Protein AF-A0AAW0IA84-F1 (afdb_monomer_lite)

pLDDT: mean 80.23, std 19.86, range [32.16, 98.56]

Radius of gyration: 18.15 Å; chains: 1; bounding box: 36×43×43 Å

Structure (mmCIF, N/CA/C/O backbone):
data_AF-A0AAW0IA84-F1
#
_entry.id   AF-A0AAW0IA84-F1
#
loop_
_atom_site.group_PDB
_atom_site.id
_atom_site.type_symbol
_atom_site.label_atom_id
_atom_site.label_alt_id
_atom_site.label_comp_id
_atom_site.label_asym_id
_atom_site.label_entity_id
_atom_site.label_seq_id
_atom_site.pdbx_PDB_ins_code
_atom_site.Cartn_x
_atom_site.Cartn_y
_atom_site.Cartn_z
_atom_site.occupancy
_atom_site.B_iso_or_equiv
_atom_site.auth_seq_id
_atom_site.auth_comp_id
_atom_site.auth_asym_id
_atom_site.auth_atom_id
_atom_site.pdbx_PDB_model_num
ATOM 1 N N . MET A 1 1 ? -2.142 -0.321 -15.452 1.00 34.41 1 MET A N 1
ATOM 2 C CA . MET A 1 1 ? -2.817 -1.628 -15.614 1.00 34.41 1 MET A CA 1
ATOM 3 C C . MET A 1 1 ? -3.604 -1.884 -14.339 1.00 34.41 1 MET A C 1
ATOM 5 O O . MET A 1 1 ? -2.992 -1.777 -13.281 1.00 34.41 1 MET A O 1
ATOM 9 N N . PRO A 1 2 ? -4.928 -2.098 -14.375 1.00 32.16 2 PRO A N 1
ATOM 10 C CA . PRO A 1 2 ? -5.684 -2.335 -13.153 1.00 32.16 2 PRO A CA 1
ATOM 11 C C . PRO A 1 2 ? -5.424 -3.768 -12.671 1.00 32.16 2 PRO A C 1
ATOM 13 O O . PRO A 1 2 ? -5.726 -4.732 -13.366 1.00 32.16 2 PRO A O 1
ATOM 16 N N . HIS A 1 3 ? -4.843 -3.911 -11.481 1.00 41.25 3 HIS A N 1
ATOM 17 C CA . HIS A 1 3 ? -4.827 -5.185 -10.769 1.00 41.25 3 HIS A CA 1
ATOM 18 C C . HIS A 1 3 ? -6.196 -5.357 -10.106 1.00 41.25 3 HIS A C 1
ATOM 20 O O . HIS A 1 3 ? -6.551 -4.576 -9.223 1.00 41.25 3 HIS A O 1
ATOM 26 N N . GLN A 1 4 ? -6.984 -6.347 -10.531 1.00 43.25 4 GLN A N 1
ATOM 27 C CA . GLN A 1 4 ? -8.182 -6.723 -9.785 1.00 43.25 4 GLN A CA 1
ATOM 28 C C . GLN A 1 4 ? -7.789 -7.637 -8.627 1.00 43.25 4 GLN A C 1
ATOM 30 O O . GLN A 1 4 ? -7.235 -8.713 -8.835 1.00 43.25 4 GLN A O 1
ATOM 35 N N . ILE A 1 5 ? -8.092 -7.192 -7.408 1.00 41.97 5 ILE A N 1
ATOM 36 C CA . ILE A 1 5 ? -8.111 -8.032 -6.214 1.00 41.97 5 ILE A CA 1
ATOM 37 C C . ILE A 1 5 ? -9.434 -8.794 -6.247 1.00 41.97 5 ILE A C 1
ATOM 39 O O . ILE A 1 5 ? -10.496 -8.205 -6.045 1.00 41.97 5 ILE A O 1
ATOM 43 N N . VAL A 1 6 ? -9.382 -10.093 -6.531 1.00 38.50 6 VAL A N 1
ATOM 44 C CA . VAL A 1 6 ? -10.562 -10.959 -6.433 1.00 38.50 6 VAL A CA 1
ATOM 45 C C . VAL A 1 6 ? -10.685 -11.429 -4.983 1.00 38.50 6 VAL A C 1
ATOM 47 O O . VAL A 1 6 ? -9.786 -12.090 -4.462 1.00 38.50 6 VAL A O 1
ATOM 50 N N . HIS A 1 7 ? -11.786 -11.069 -4.321 1.00 36.00 7 HIS A N 1
ATOM 51 C CA . HIS A 1 7 ? -12.191 -11.667 -3.049 1.00 36.00 7 HIS A CA 1
ATOM 52 C C . HIS A 1 7 ? -12.884 -12.999 -3.355 1.00 36.00 7 HIS A C 1
ATOM 54 O O . HIS A 1 7 ? -13.985 -12.995 -3.899 1.00 36.00 7 HIS A O 1
ATOM 60 N N . SER A 1 8 ? -12.254 -14.132 -3.040 1.00 38.88 8 SER A N 1
ATOM 61 C CA . SER A 1 8 ? -12.893 -15.448 -3.155 1.00 38.88 8 SER A CA 1
ATOM 62 C C . SER A 1 8 ? -13.120 -16.053 -1.772 1.00 38.88 8 SER A C 1
ATOM 64 O O . SER A 1 8 ? -12.164 -16.452 -1.103 1.00 38.88 8 SER A O 1
ATOM 66 N N . GLU A 1 9 ? -14.384 -16.152 -1.359 1.00 34.66 9 GLU A N 1
ATOM 67 C CA . GLU A 1 9 ? -14.795 -17.113 -0.338 1.00 34.66 9 GLU A CA 1
ATOM 68 C C . GLU A 1 9 ? -14.811 -18.515 -0.969 1.00 34.66 9 GLU A C 1
ATOM 70 O O . GLU A 1 9 ? -15.503 -18.767 -1.947 1.00 34.66 9 GLU A O 1
ATOM 75 N N . LEU A 1 10 ? -13.983 -19.399 -0.411 1.00 41.88 10 LEU A N 1
ATOM 76 C CA . LEU A 1 10 ? -14.050 -20.862 -0.454 1.00 41.88 10 LEU A CA 1
ATOM 77 C C . LEU A 1 10 ? -14.550 -21.535 -1.759 1.00 41.88 10 LEU A C 1
ATOM 79 O 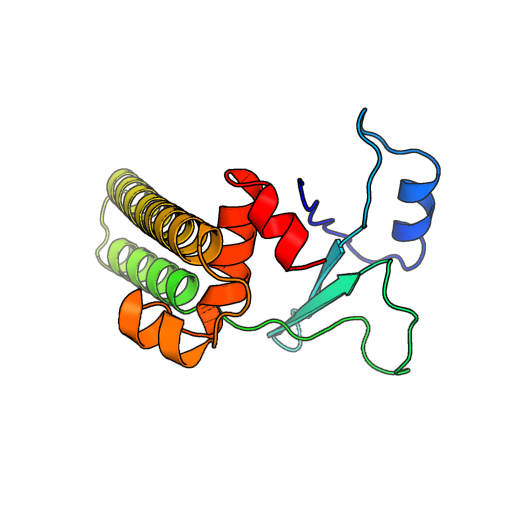O . LEU A 1 10 ? -15.692 -21.973 -1.858 1.00 41.88 10 LEU A O 1
ATOM 83 N N . GLY A 1 11 ? -13.641 -21.779 -2.708 1.00 33.72 11 GLY A N 1
ATOM 84 C CA . GLY A 1 11 ? -13.904 -22.707 -3.813 1.00 33.72 11 GLY A CA 1
ATOM 85 C C . GLY A 1 11 ? -12.765 -22.773 -4.823 1.00 33.72 11 GLY A C 1
ATOM 86 O O . GLY A 1 11 ? -12.567 -21.852 -5.605 1.00 33.72 11 GLY A O 1
ATOM 87 N N . ASN A 1 12 ? -12.026 -23.885 -4.847 1.00 40.31 12 ASN A N 1
ATOM 88 C CA . ASN A 1 12 ? -10.862 -24.144 -5.716 1.00 40.31 12 ASN A CA 1
ATOM 89 C C . ASN A 1 12 ? -11.184 -24.172 -7.239 1.00 40.31 12 ASN A C 1
ATOM 91 O O . ASN A 1 12 ? -10.365 -24.619 -8.038 1.00 40.31 12 ASN A O 1
ATO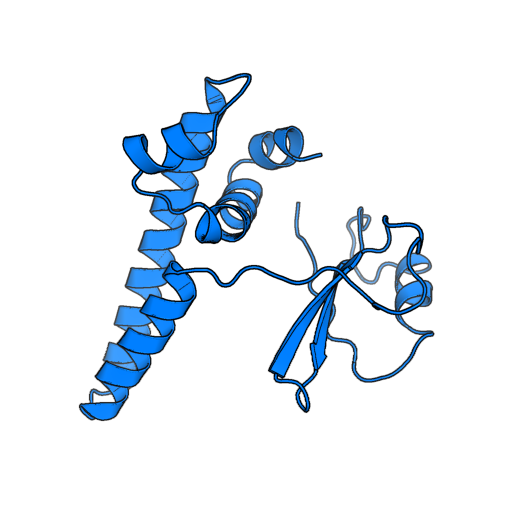M 95 N N . THR A 1 13 ? -12.384 -23.750 -7.651 1.00 37.75 13 THR A N 1
ATOM 96 C CA . THR A 1 13 ? -12.923 -23.866 -9.015 1.00 37.75 13 THR A CA 1
ATOM 97 C C . THR A 1 13 ? -13.257 -22.532 -9.683 1.00 37.75 13 THR A C 1
ATOM 99 O O . THR A 1 13 ? -13.320 -22.486 -10.911 1.00 37.75 13 THR A O 1
ATOM 102 N N . ASP A 1 14 ? -13.405 -21.436 -8.935 1.00 47.19 14 ASP A N 1
ATOM 103 C CA . ASP A 1 14 ? -13.976 -20.199 -9.496 1.00 47.19 14 ASP A CA 1
ATOM 104 C C . ASP A 1 14 ? -12.940 -19.321 -10.207 1.00 47.19 14 ASP A C 1
ATOM 106 O O . ASP A 1 14 ? -13.256 -18.619 -11.170 1.00 47.19 14 ASP A O 1
ATOM 110 N N . SER A 1 15 ? -11.665 -19.420 -9.819 1.00 48.16 15 SER A N 1
ATOM 111 C CA . SER A 1 15 ? -10.596 -18.628 -10.438 1.00 48.16 15 SER A CA 1
ATOM 112 C C . SER A 1 15 ? -10.324 -19.021 -11.893 1.00 48.16 15 SER A C 1
ATOM 114 O O . SER A 1 15 ? -9.890 -18.177 -12.667 1.00 48.16 15 SER A O 1
ATOM 116 N N . LEU A 1 16 ? -10.590 -20.273 -12.291 1.00 47.06 16 LEU A N 1
ATOM 117 C CA . LEU A 1 16 ? -10.386 -20.749 -13.669 1.00 47.06 16 LEU A CA 1
ATOM 118 C C . LEU A 1 16 ? -11.506 -20.307 -14.622 1.00 47.06 16 LEU A C 1
ATOM 120 O O . LEU A 1 16 ? -11.251 -20.096 -15.808 1.00 47.06 16 LEU A O 1
ATOM 124 N N . HIS A 1 17 ? -12.735 -20.147 -14.124 1.00 45.41 17 HIS A N 1
ATOM 125 C CA . HIS A 1 17 ? -13.896 -19.840 -14.962 1.00 45.41 17 HIS A CA 1
ATOM 126 C C . HIS A 1 17 ? -13.925 -18.366 -15.409 1.00 45.41 17 HIS A C 1
ATOM 128 O O . HIS A 1 17 ? -14.362 -18.065 -16.521 1.00 45.41 17 HIS A O 1
ATOM 134 N N . LEU A 1 18 ? -13.373 -17.452 -14.598 1.00 48.53 18 LEU A N 1
ATOM 135 C CA . LEU A 1 18 ? -13.285 -16.017 -14.912 1.00 48.53 18 LEU A CA 1
ATOM 136 C C . LEU A 1 18 ? -12.352 -15.710 -16.103 1.00 48.53 18 LEU A C 1
ATOM 138 O O . LEU A 1 18 ? -12.524 -14.701 -16.779 1.00 48.53 18 LEU A O 1
ATOM 142 N N . PHE A 1 19 ? -11.397 -16.600 -16.404 1.00 49.12 19 PHE A N 1
ATOM 143 C CA . PHE A 1 19 ? -10.530 -16.480 -17.585 1.00 49.12 19 PHE A CA 1
ATOM 144 C C . PHE A 1 19 ? -11.243 -16.803 -18.897 1.00 49.12 19 PHE A C 1
ATOM 146 O O . PHE A 1 19 ? -10.832 -16.320 -19.949 1.00 49.12 19 PHE A O 1
ATOM 153 N N . GLN A 1 20 ? -12.282 -17.642 -18.859 1.00 46.94 20 GLN A N 1
ATOM 154 C CA . GLN A 1 20 ? -12.973 -18.086 -20.072 1.00 46.94 20 GLN A CA 1
ATOM 155 C C . GLN A 1 20 ? -14.070 -17.114 -20.515 1.00 46.94 20 GLN A C 1
ATOM 157 O O . GLN A 1 20 ? -14.445 -17.130 -21.683 1.00 46.94 20 GLN A O 1
ATOM 162 N N . HIS A 1 21 ? -14.562 -16.266 -19.609 1.00 47.25 21 HIS A N 1
ATOM 163 C CA . HIS A 1 21 ? -15.489 -15.173 -19.898 1.00 47.25 21 HIS A CA 1
ATOM 164 C C . HIS A 1 21 ? -15.095 -13.950 -19.058 1.00 47.25 21 HIS A C 1
ATOM 166 O O . HIS A 1 21 ? -15.581 -13.812 -17.931 1.00 47.25 21 HIS A O 1
ATOM 172 N N . PRO A 1 22 ? -14.212 -13.068 -19.562 1.00 51.97 22 PRO A N 1
ATOM 173 C CA . PRO A 1 22 ? -13.959 -11.806 -18.889 1.00 51.97 22 PRO A CA 1
ATOM 174 C C . PRO A 1 22 ? -15.275 -11.023 -18.829 1.00 51.97 22 PRO A C 1
ATOM 176 O O . PRO A 1 22 ? -15.886 -10.722 -19.848 1.00 51.97 22 PRO A O 1
ATOM 179 N N . VAL A 1 23 ? -15.730 -10.722 -17.613 1.00 56.47 23 VAL A N 1
ATOM 180 C CA . VAL A 1 23 ? -16.935 -9.910 -17.349 1.00 56.47 23 VAL A CA 1
ATOM 181 C C . VAL A 1 23 ? -16.705 -8.431 -17.732 1.00 56.47 23 VAL A C 1
ATOM 183 O O . VAL A 1 23 ? -17.632 -7.628 -17.702 1.00 56.47 23 VAL A O 1
ATOM 186 N N . LEU A 1 24 ? -15.472 -8.067 -18.103 1.00 55.94 24 LEU A N 1
ATOM 187 C CA . LEU A 1 24 ? -15.016 -6.713 -18.414 1.00 55.94 24 LEU A CA 1
ATOM 188 C C . LEU A 1 24 ? -14.545 -6.599 -19.870 1.00 55.94 24 LEU A C 1
ATOM 190 O O . LEU A 1 24 ? -14.016 -7.557 -20.430 1.00 55.94 24 LEU A O 1
ATOM 194 N N . ASP A 1 25 ? -14.681 -5.398 -20.438 1.00 57.91 25 ASP A N 1
ATOM 195 C CA . ASP A 1 25 ? -14.343 -5.083 -21.837 1.00 57.91 25 ASP A CA 1
ATOM 196 C C . ASP A 1 25 ? -12.830 -5.135 -22.150 1.00 57.91 25 ASP A C 1
ATOM 198 O O . ASP A 1 25 ? -12.436 -5.183 -23.316 1.00 57.91 25 ASP A O 1
ATOM 202 N N . GLU A 1 26 ? -11.964 -5.145 -21.130 1.00 58.09 26 GLU A N 1
ATOM 203 C CA . GLU A 1 26 ? -10.504 -5.204 -21.276 1.00 58.09 26 GLU A CA 1
ATOM 204 C C . GLU A 1 26 ? -9.954 -6.604 -20.940 1.00 58.09 26 GLU A C 1
ATOM 206 O O . GLU A 1 26 ? -10.369 -7.217 -19.951 1.00 58.09 26 GLU A O 1
ATOM 211 N N . PRO A 1 27 ? -8.985 -7.126 -21.719 1.00 65.31 27 PRO A N 1
ATOM 212 C CA . PRO A 1 27 ? -8.394 -8.432 -21.453 1.00 65.31 27 PRO A CA 1
ATOM 213 C C . PRO A 1 27 ? -7.613 -8.427 -20.131 1.00 65.31 27 PRO A C 1
ATOM 215 O O . PRO A 1 27 ? -6.714 -7.612 -19.916 1.00 65.31 27 PRO A O 1
ATOM 218 N N . ILE A 1 28 ? -7.924 -9.385 -19.256 1.00 69.62 28 ILE A N 1
ATOM 219 C CA . ILE A 1 28 ? -7.239 -9.573 -17.973 1.00 69.62 28 ILE A CA 1
ATOM 220 C C . ILE A 1 28 ? -5.852 -10.175 -18.234 1.00 69.62 28 ILE A C 1
ATOM 222 O O . ILE A 1 28 ? -5.737 -11.329 -18.644 1.00 69.62 28 ILE A O 1
ATOM 226 N N . ALA A 1 29 ? -4.792 -9.402 -17.977 1.00 76.81 29 ALA A N 1
ATOM 227 C CA . ALA A 1 29 ? -3.409 -9.872 -18.120 1.00 76.81 29 ALA A CA 1
ATOM 228 C C . ALA A 1 29 ? -3.011 -10.888 -17.029 1.00 76.81 29 ALA A C 1
ATOM 230 O O . ALA A 1 29 ? -2.211 -11.793 -17.268 1.00 76.81 29 ALA A O 1
ATOM 231 N N . GLU A 1 30 ? -3.564 -10.740 -15.824 1.00 80.88 30 GLU A N 1
ATOM 232 C CA . GLU A 1 30 ? -3.274 -11.575 -14.659 1.00 80.88 30 GLU A CA 1
ATOM 233 C C . GLU A 1 30 ? -4.436 -11.519 -13.666 1.00 80.88 30 GLU A C 1
ATOM 235 O O . GLU A 1 30 ? -4.925 -10.431 -13.359 1.00 80.88 30 GLU A O 1
ATOM 240 N N . ALA A 1 31 ? -4.847 -12.671 -13.128 1.00 82.81 31 ALA A N 1
ATOM 241 C CA . ALA A 1 31 ? -5.731 -12.695 -11.966 1.00 82.81 31 ALA A CA 1
ATOM 242 C C . ALA A 1 31 ? -4.894 -12.807 -10.691 1.00 82.81 31 ALA A C 1
ATOM 244 O O . ALA A 1 31 ? -4.036 -13.689 -10.572 1.00 82.81 31 ALA A O 1
ATOM 245 N N . VAL A 1 32 ? -5.181 -11.926 -9.735 1.00 86.19 32 VAL A N 1
ATOM 246 C CA . VAL A 1 32 ? -4.523 -11.880 -8.430 1.00 86.19 32 VAL A CA 1
ATOM 247 C C . VAL A 1 32 ? -5.583 -12.034 -7.340 1.00 86.19 32 VAL A C 1
ATOM 249 O O . VAL A 1 32 ? -6.591 -11.329 -7.320 1.00 86.19 32 VAL A O 1
ATOM 252 N N . CYS A 1 33 ? -5.360 -12.971 -6.424 1.00 89.75 33 CYS A N 1
ATOM 253 C CA . CYS A 1 33 ? -6.248 -13.253 -5.301 1.00 89.75 33 CYS A CA 1
ATOM 254 C C . CYS A 1 33 ? -5.545 -12.930 -3.984 1.00 89.75 33 CYS A C 1
ATOM 256 O O . CYS A 1 33 ? -4.391 -13.317 -3.785 1.00 89.75 33 CYS A O 1
ATOM 258 N N . ILE A 1 34 ? -6.258 -12.272 -3.067 1.00 91.69 34 ILE A N 1
ATOM 259 C CA . ILE A 1 34 ? -5.818 -12.099 -1.679 1.00 91.69 34 ILE A CA 1
ATOM 260 C C . ILE A 1 34 ? -6.448 -13.203 -0.839 1.00 91.69 34 ILE A C 1
ATOM 262 O O . ILE A 1 34 ? -7.658 -13.404 -0.864 1.00 91.69 34 ILE A O 1
ATOM 266 N N . ILE A 1 35 ? -5.616 -13.906 -0.082 1.00 91.31 35 ILE A N 1
ATOM 267 C CA . ILE A 1 35 ? -6.019 -14.990 0.806 1.00 91.31 35 ILE A CA 1
ATOM 268 C C . ILE A 1 35 ? -5.740 -14.524 2.229 1.00 91.31 35 ILE A C 1
ATOM 270 O O . ILE A 1 35 ? -4.582 -14.335 2.599 1.00 91.31 35 ILE A O 1
ATOM 274 N N . ALA A 1 36 ? -6.795 -14.321 3.012 1.00 93.56 36 ALA A N 1
ATOM 275 C CA . ALA A 1 36 ? -6.701 -13.946 4.418 1.00 93.56 36 ALA A CA 1
ATOM 276 C C . ALA A 1 36 ? -7.092 -15.146 5.293 1.00 93.56 36 ALA A C 1
ATOM 278 O O . ALA A 1 36 ? -8.253 -15.548 5.315 1.00 93.56 36 ALA A O 1
ATOM 279 N N . ASP A 1 37 ? -6.122 -15.719 6.004 1.00 91.44 37 ASP A N 1
ATOM 280 C CA . ASP A 1 37 ? -6.356 -16.762 7.005 1.00 91.44 37 ASP A CA 1
ATOM 281 C C . ASP A 1 37 ? -6.657 -16.073 8.343 1.00 91.44 37 ASP A C 1
ATOM 283 O O . ASP A 1 37 ? -5.763 -15.546 9.013 1.00 91.44 37 ASP A O 1
ATOM 287 N N . THR A 1 38 ? -7.936 -16.035 8.717 1.00 94.12 38 THR A N 1
ATOM 288 C CA . THR A 1 38 ? -8.403 -15.384 9.949 1.00 94.12 38 THR A CA 1
ATOM 289 C C . THR A 1 38 ? -8.114 -16.195 11.210 1.00 94.12 38 THR A C 1
ATOM 291 O O . THR A 1 38 ? -8.218 -15.653 12.307 1.00 94.12 38 THR A O 1
ATOM 294 N N . GLU A 1 39 ? -7.752 -17.475 11.086 1.00 94.50 39 GLU A N 1
ATOM 295 C CA . GLU A 1 39 ? -7.344 -18.297 12.230 1.00 94.50 39 GLU A CA 1
ATOM 296 C C . GLU A 1 39 ? -5.871 -18.050 12.574 1.00 94.50 39 GLU A C 1
ATOM 298 O O . GLU A 1 39 ? -5.508 -17.924 13.746 1.00 94.50 39 GLU A O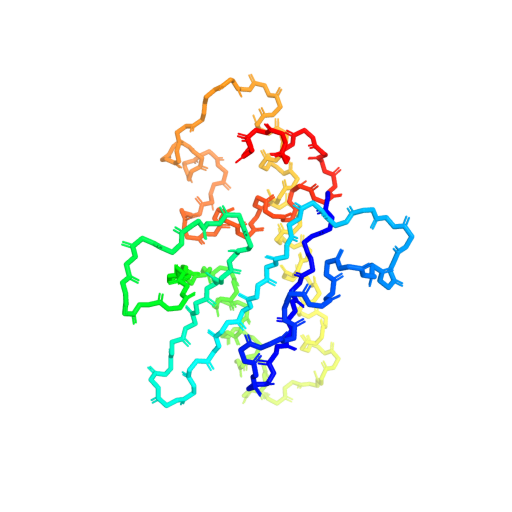 1
ATOM 303 N N . LYS A 1 40 ? -5.017 -17.941 11.549 1.00 92.00 40 LYS A N 1
ATOM 304 C CA . LYS A 1 40 ? -3.570 -17.713 11.704 1.00 92.00 40 LYS A CA 1
ATOM 305 C C . LYS A 1 40 ? -3.161 -16.246 11.634 1.00 92.00 40 LYS A C 1
ATOM 307 O O . LYS A 1 40 ? -1.998 -15.948 11.901 1.00 92.00 40 LYS A O 1
ATOM 312 N N . TRP A 1 41 ? -4.085 -15.346 11.298 1.00 91.75 41 TRP A N 1
ATOM 313 C CA . TRP A 1 41 ? -3.836 -13.912 11.107 1.00 91.75 41 TRP A CA 1
ATOM 314 C C . TRP A 1 41 ? -2.785 -13.629 10.029 1.00 91.75 41 TRP A C 1
ATOM 316 O O . TRP A 1 41 ? -1.960 -12.724 10.167 1.00 91.75 41 TRP A O 1
ATOM 326 N N . THR A 1 42 ? -2.795 -14.418 8.954 1.00 90.50 42 THR A N 1
ATOM 327 C CA . THR A 1 42 ? -1.854 -14.274 7.840 1.00 90.50 42 THR A CA 1
ATOM 328 C C . THR A 1 42 ? -2.565 -13.834 6.569 1.00 90.50 42 THR A C 1
ATOM 330 O O . THR A 1 42 ? -3.739 -14.129 6.346 1.00 90.50 42 THR A O 1
ATOM 333 N N . VAL A 1 43 ? -1.834 -13.112 5.720 1.00 92.62 43 VAL A N 1
ATOM 334 C CA . VAL A 1 43 ? -2.308 -12.682 4.404 1.00 92.62 43 VAL A CA 1
ATOM 335 C C . VAL A 1 43 ? -1.305 -13.128 3.350 1.00 92.62 43 VAL A C 1
ATOM 337 O O . VAL A 1 43 ? -0.099 -12.906 3.488 1.00 92.62 43 VAL A O 1
ATOM 340 N N . GLN A 1 44 ? -1.815 -13.755 2.297 1.00 92.12 44 GLN A N 1
ATOM 341 C CA . GLN A 1 44 ? -1.044 -14.228 1.156 1.00 92.12 44 GLN A CA 1
ATOM 342 C C . GLN A 1 44 ? -1.657 -13.728 -0.149 1.00 92.12 44 GLN A C 1
ATOM 344 O O . GLN A 1 44 ? -2.848 -13.432 -0.221 1.00 92.12 44 GLN A O 1
ATOM 349 N N . VAL A 1 45 ? -0.842 -13.658 -1.196 1.00 89.81 45 VAL A N 1
ATOM 350 C CA . VAL A 1 45 ? -1.279 -13.313 -2.549 1.00 89.81 45 VAL A CA 1
ATOM 351 C C . VAL A 1 45 ? -0.999 -14.478 -3.489 1.00 89.81 45 VAL A C 1
ATOM 353 O O . VAL A 1 45 ? 0.138 -14.944 -3.595 1.00 89.81 45 VAL A O 1
ATOM 356 N N . ALA A 1 46 ? -2.037 -14.946 -4.176 1.00 89.06 46 ALA A N 1
ATOM 357 C CA . ALA A 1 46 ? -1.940 -15.936 -5.240 1.00 89.06 46 ALA A CA 1
ATOM 358 C C . ALA A 1 46 ? -2.094 -15.255 -6.606 1.00 89.06 46 ALA A C 1
ATOM 360 O O . ALA A 1 46 ? -2.888 -14.332 -6.764 1.00 89.06 46 ALA A O 1
ATOM 361 N N . THR A 1 47 ? -1.331 -15.721 -7.590 1.00 86.94 47 THR A N 1
ATOM 362 C CA . THR A 1 47 ? -1.332 -15.211 -8.967 1.00 86.94 47 THR A CA 1
ATOM 363 C C . THR A 1 47 ? -1.528 -16.361 -9.945 1.00 86.94 47 THR A C 1
ATOM 365 O O . THR A 1 47 ? -0.948 -17.435 -9.767 1.00 86.94 47 THR A O 1
ATOM 368 N N . SER A 1 48 ? -2.286 -16.117 -11.014 1.00 82.88 48 SER A N 1
ATOM 369 C CA . SER A 1 48 ? -2.469 -17.070 -12.112 1.00 82.88 48 SER A CA 1
ATOM 370 C C . SER A 1 48 ? -1.205 -17.344 -12.934 1.00 82.88 48 SER A C 1
ATOM 372 O O . SER A 1 48 ? -1.159 -18.336 -13.658 1.00 82.88 48 SER A O 1
ATOM 374 N N . GLN A 1 49 ? -0.183 -16.485 -12.861 1.00 73.00 49 GLN A N 1
ATOM 375 C CA . GLN A 1 49 ? 1.058 -16.645 -13.629 1.00 73.00 49 GLN A CA 1
ATOM 376 C C . GLN A 1 49 ? 2.072 -17.578 -12.954 1.00 73.00 49 GLN A C 1
ATOM 378 O O . GLN A 1 49 ? 2.963 -18.118 -13.618 1.00 73.00 49 GLN A O 1
ATOM 383 N N . ARG A 1 50 ? 1.963 -17.807 -11.639 1.00 66.81 50 ARG A N 1
ATOM 384 C CA . ARG A 1 50 ? 2.912 -18.664 -10.921 1.00 66.81 50 ARG A CA 1
ATOM 385 C C . ARG A 1 50 ? 2.495 -20.132 -11.042 1.00 66.81 50 ARG A C 1
ATOM 387 O O . ARG A 1 50 ? 1.481 -20.551 -10.495 1.00 66.81 50 ARG A O 1
ATOM 394 N N . LYS A 1 51 ? 3.327 -20.947 -11.702 1.00 55.44 51 LYS A N 1
ATOM 395 C CA . LYS A 1 51 ? 3.227 -22.413 -11.612 1.00 55.44 51 LYS A CA 1
ATOM 396 C C . LYS A 1 51 ? 3.532 -22.837 -10.174 1.00 55.44 51 LYS A C 1
ATOM 398 O O . LYS A 1 51 ? 4.602 -22.526 -9.657 1.00 55.44 51 LYS A O 1
ATOM 403 N N . VAL A 1 52 ? 2.576 -23.517 -9.543 1.00 52.72 52 VAL A N 1
ATOM 404 C CA . VAL A 1 52 ? 2.659 -24.074 -8.184 1.00 52.72 52 VAL A CA 1
ATOM 405 C C . VAL A 1 52 ? 3.928 -24.925 -8.065 1.00 52.72 52 VAL A C 1
ATOM 407 O O . VAL A 1 52 ? 3.986 -26.023 -8.609 1.00 52.72 52 VAL A O 1
ATOM 410 N N . MET A 1 53 ? 4.964 -24.395 -7.413 1.00 51.16 53 MET A N 1
ATOM 411 C CA . MET A 1 53 ? 6.237 -25.098 -7.201 1.00 51.16 53 MET A CA 1
ATOM 412 C C . MET A 1 53 ? 6.458 -25.538 -5.752 1.00 51.16 53 MET A C 1
ATOM 414 O O . MET A 1 53 ? 7.454 -26.201 -5.493 1.00 51.16 53 MET A O 1
ATOM 418 N N . ASP A 1 54 ? 5.547 -25.234 -4.822 1.00 53.16 54 ASP A N 1
ATOM 419 C CA . ASP A 1 54 ? 5.707 -25.663 -3.431 1.00 53.16 54 ASP A CA 1
ATOM 420 C C . ASP A 1 54 ? 4.364 -26.066 -2.808 1.00 53.16 54 ASP A C 1
ATOM 422 O O . ASP A 1 54 ? 3.435 -25.268 -2.687 1.00 53.16 54 ASP A O 1
ATOM 426 N N . THR A 1 55 ? 4.244 -27.343 -2.458 1.00 56.72 55 THR A N 1
ATOM 427 C CA . THR A 1 55 ? 2.984 -28.088 -2.277 1.00 56.72 55 THR A CA 1
ATOM 428 C C . THR A 1 55 ? 2.216 -27.752 -0.988 1.00 56.72 55 THR A C 1
ATOM 430 O O . THR A 1 55 ? 1.275 -28.459 -0.639 1.00 56.72 55 THR A O 1
ATOM 433 N N . MET A 1 56 ? 2.595 -26.699 -0.252 1.00 63.41 56 MET A N 1
ATOM 434 C CA . MET A 1 56 ? 2.025 -26.405 1.074 1.00 63.41 56 MET A CA 1
ATOM 435 C C . MET A 1 56 ? 1.533 -24.962 1.274 1.00 63.41 56 MET A C 1
ATOM 437 O O . MET A 1 56 ? 0.787 -24.715 2.220 1.00 63.41 56 MET A O 1
ATOM 441 N N . LYS A 1 57 ? 1.898 -24.009 0.403 1.00 68.31 57 LYS A N 1
ATOM 442 C CA . LYS A 1 57 ? 1.402 -22.622 0.463 1.00 68.31 57 LYS A CA 1
ATOM 443 C C . LYS A 1 57 ? 0.583 -22.292 -0.779 1.00 68.31 57 LYS A C 1
ATOM 445 O O . LYS A 1 57 ? 1.015 -22.540 -1.899 1.00 68.31 57 LYS A O 1
ATOM 450 N N . LEU A 1 58 ? -0.585 -21.696 -0.559 1.00 75.19 58 LEU A N 1
ATOM 451 C CA . LEU A 1 58 ? -1.511 -21.314 -1.626 1.00 75.19 58 LEU A CA 1
ATOM 452 C C . LEU A 1 58 ? -1.069 -20.023 -2.349 1.00 75.19 58 LEU A C 1
ATOM 454 O O . LEU A 1 58 ? -1.456 -19.793 -3.490 1.00 75.19 58 LEU A O 1
ATOM 458 N N . GLY A 1 59 ? -0.231 -19.198 -1.708 1.00 82.69 59 GLY A N 1
ATOM 459 C CA . GLY A 1 59 ? 0.280 -17.938 -2.252 1.00 82.69 59 GLY A CA 1
ATOM 460 C C . GLY A 1 59 ? 1.588 -17.470 -1.601 1.00 82.69 59 GLY A C 1
ATOM 461 O O . GLY A 1 59 ? 2.200 -18.177 -0.799 1.00 82.69 59 GLY A O 1
ATOM 462 N N . GLN A 1 60 ? 2.031 -16.267 -1.969 1.00 87.56 60 GLN A N 1
ATOM 463 C CA . GLN A 1 60 ? 3.203 -15.594 -1.404 1.00 87.56 60 GLN A CA 1
ATOM 464 C C . GLN A 1 60 ? 2.813 -14.714 -0.212 1.00 87.56 60 GLN A C 1
ATOM 466 O O . GLN A 1 60 ? 1.818 -13.998 -0.282 1.00 87.56 60 GLN A O 1
ATOM 471 N N . ASP A 1 61 ? 3.618 -14.725 0.852 1.00 88.94 61 ASP A N 1
ATOM 472 C CA . ASP A 1 61 ? 3.412 -13.851 2.012 1.00 88.94 61 ASP A CA 1
ATOM 473 C C . ASP A 1 61 ? 3.614 -12.370 1.635 1.00 88.94 61 ASP A C 1
ATOM 475 O O . ASP A 1 61 ? 4.493 -12.028 0.835 1.00 88.94 61 ASP A O 1
ATOM 479 N N . VAL A 1 62 ? 2.798 -11.490 2.218 1.00 88.19 62 VAL A N 1
ATOM 480 C CA . VAL A 1 62 ? 2.785 -10.051 1.907 1.00 88.19 62 VAL A CA 1
ATOM 481 C C . VAL A 1 62 ? 3.532 -9.257 2.978 1.00 88.19 62 VAL A C 1
ATOM 483 O O . VAL A 1 62 ? 3.428 -9.543 4.170 1.00 88.19 62 VAL A O 1
ATOM 486 N N . LEU A 1 63 ? 4.280 -8.234 2.558 1.00 89.25 63 LEU A N 1
ATOM 487 C CA . LEU A 1 63 ? 4.908 -7.282 3.476 1.00 89.25 63 LEU A CA 1
ATOM 488 C C . LEU A 1 63 ? 3.872 -6.299 4.034 1.00 89.25 63 LEU A C 1
ATOM 490 O O . LEU A 1 63 ? 2.976 -5.850 3.323 1.00 89.25 63 LEU A O 1
ATOM 494 N N . VAL A 1 64 ? 4.032 -5.906 5.296 1.00 91.88 64 VAL A N 1
ATOM 495 C CA . VAL A 1 64 ? 3.195 -4.869 5.910 1.00 91.88 64 VAL A CA 1
ATOM 496 C C . VAL A 1 64 ? 3.765 -3.494 5.574 1.00 91.88 64 VAL A C 1
ATOM 498 O O . VAL A 1 64 ? 4.883 -3.174 5.973 1.00 91.88 64 VAL A O 1
ATOM 501 N N . SER A 1 65 ? 2.988 -2.672 4.869 1.00 95.25 65 SER A N 1
ATOM 502 C CA . SER A 1 65 ? 3.337 -1.270 4.618 1.00 95.25 65 SER A CA 1
ATOM 503 C C . SER A 1 65 ? 3.302 -0.469 5.921 1.00 95.25 65 SER A C 1
ATOM 505 O O . SER A 1 65 ? 2.299 -0.471 6.644 1.00 95.25 65 SER A O 1
ATOM 507 N N . ASN A 1 66 ? 4.386 0.254 6.199 1.00 95.06 66 ASN A N 1
ATOM 508 C CA . ASN A 1 66 ? 4.463 1.157 7.338 1.00 95.06 66 ASN A CA 1
ATOM 509 C C . ASN A 1 66 ? 3.488 2.330 7.172 1.00 95.06 66 ASN A C 1
ATOM 511 O O . ASN A 1 66 ? 2.811 2.700 8.126 1.00 95.06 66 ASN A O 1
ATOM 515 N N . GLN A 1 67 ? 3.310 2.849 5.952 1.00 95.25 67 GLN A N 1
ATOM 516 C CA . GLN A 1 67 ? 2.334 3.915 5.692 1.00 95.25 67 GLN A CA 1
ATOM 517 C C . GLN A 1 67 ? 0.898 3.500 6.024 1.00 95.25 67 GLN A C 1
ATOM 519 O O . GLN A 1 67 ? 0.183 4.259 6.680 1.00 95.25 67 GLN A O 1
ATOM 524 N N . VAL A 1 68 ? 0.490 2.283 5.649 1.00 97.06 68 VAL A N 1
ATOM 525 C CA . VAL A 1 68 ? -0.839 1.755 6.005 1.00 97.06 68 VAL A CA 1
ATOM 526 C C . VAL A 1 68 ? -0.944 1.520 7.512 1.00 97.06 68 VAL A C 1
ATOM 528 O O . VAL A 1 68 ? -1.943 1.898 8.120 1.00 97.06 68 VAL A O 1
ATOM 531 N N . SER A 1 69 ? 0.094 0.959 8.139 1.00 97.00 69 SER A N 1
ATOM 532 C CA . SER A 1 69 ? 0.133 0.756 9.593 1.00 97.00 69 SER A CA 1
ATOM 533 C C . SER A 1 69 ? -0.012 2.077 10.363 1.00 97.00 69 SER A C 1
ATOM 535 O O . SER A 1 69 ? -0.898 2.209 11.210 1.00 97.00 69 SER A O 1
ATOM 537 N N . CYS A 1 70 ? 0.788 3.095 10.027 1.00 96.88 70 CYS A N 1
ATOM 538 C CA . CYS A 1 70 ? 0.723 4.423 10.635 1.00 96.88 70 CYS A CA 1
ATOM 539 C C . CYS A 1 70 ? -0.619 5.117 10.381 1.00 96.88 70 CYS A C 1
ATOM 541 O O . CYS A 1 70 ? -1.143 5.775 11.282 1.00 96.88 70 CYS A O 1
ATOM 543 N N . LEU A 1 71 ? -1.195 4.965 9.184 1.00 98.12 71 LEU A N 1
ATOM 544 C CA . LEU A 1 71 ? -2.531 5.466 8.873 1.00 98.12 71 LEU A CA 1
ATOM 545 C C . LEU A 1 71 ? -3.569 4.858 9.821 1.00 98.12 71 LEU A C 1
ATOM 547 O O . LEU A 1 71 ? -4.238 5.600 10.541 1.00 98.12 71 LEU A O 1
ATOM 551 N N . LEU A 1 72 ? -3.642 3.527 9.894 1.00 98.19 72 LEU A N 1
ATOM 552 C CA . LEU A 1 72 ? -4.589 2.816 10.756 1.00 98.19 72 LEU A CA 1
ATOM 553 C C . LEU A 1 72 ? -4.406 3.177 12.236 1.00 98.19 72 LEU A C 1
ATOM 555 O O . LEU A 1 72 ? -5.389 3.436 12.931 1.00 98.19 72 LEU A O 1
ATOM 559 N N . GLN A 1 73 ? -3.160 3.257 12.713 1.00 98.25 73 GLN A N 1
ATOM 560 C CA . GLN A 1 73 ? -2.859 3.681 14.084 1.00 98.25 73 GLN A CA 1
ATOM 561 C C . GLN A 1 73 ? -3.335 5.110 14.359 1.00 98.25 73 GLN A C 1
ATOM 563 O O . GLN A 1 73 ? -3.956 5.359 15.394 1.00 98.25 73 GLN A O 1
ATOM 568 N N . SER A 1 74 ? -3.084 6.039 13.433 1.00 98.00 74 SER A N 1
ATOM 569 C CA . SER A 1 74 ? -3.499 7.434 13.595 1.00 98.00 74 SER A CA 1
ATOM 570 C C . SER A 1 74 ? -5.022 7.584 13.601 1.00 98.00 74 SER A C 1
ATOM 572 O O . SER A 1 74 ? -5.556 8.248 14.483 1.00 98.00 74 SER A O 1
ATOM 574 N N . ILE A 1 75 ? -5.741 6.883 12.717 1.00 98.00 75 ILE A N 1
ATOM 575 C CA . ILE A 1 75 ? -7.212 6.877 12.696 1.00 98.00 75 ILE A CA 1
ATOM 576 C C . ILE A 1 75 ? -7.778 6.290 13.992 1.00 98.00 75 ILE A C 1
ATOM 578 O O . ILE A 1 75 ? -8.682 6.872 14.592 1.00 98.00 75 ILE A O 1
ATOM 582 N N . LEU A 1 76 ? -7.213 5.180 14.478 1.00 97.94 76 LEU A N 1
ATOM 583 C CA . LEU A 1 76 ? -7.611 4.592 15.758 1.00 97.94 76 LEU A CA 1
ATOM 584 C C . LEU A 1 76 ? -7.409 5.576 16.921 1.00 97.94 76 LEU A C 1
ATOM 586 O O . LEU A 1 76 ? -8.229 5.621 17.838 1.00 97.94 76 LEU A O 1
ATOM 590 N N . GLN A 1 77 ? -6.333 6.363 16.901 1.00 97.94 77 GLN A N 1
ATOM 591 C CA . GLN A 1 77 ? -6.081 7.382 17.916 1.00 97.94 77 GLN A CA 1
ATOM 592 C C . GLN A 1 77 ? -7.109 8.520 17.855 1.00 97.94 77 GLN A C 1
ATOM 594 O O . GLN A 1 77 ? -7.632 8.900 18.902 1.00 97.94 77 GLN A O 1
ATOM 599 N N . LEU A 1 78 ? -7.439 9.025 16.661 1.00 97.62 78 LEU A N 1
ATOM 600 C CA . LEU A 1 78 ? -8.478 10.050 16.489 1.00 97.62 78 LEU A CA 1
ATOM 601 C C . LEU A 1 78 ? -9.840 9.552 16.994 1.00 97.62 78 LEU A C 1
ATOM 603 O O . LEU A 1 78 ? -10.523 10.260 17.735 1.00 97.62 78 LEU A O 1
ATOM 607 N N . TYR A 1 79 ? -10.185 8.299 16.687 1.00 96.00 79 TYR A N 1
ATOM 608 C CA . TYR A 1 79 ? -11.397 7.655 17.193 1.00 96.00 79 TYR A CA 1
ATOM 609 C C . TYR A 1 79 ? -11.412 7.552 18.727 1.00 96.00 79 TYR A C 1
ATOM 611 O O . TYR A 1 79 ? -12.410 7.889 19.363 1.00 96.00 79 TYR A O 1
ATOM 619 N N . LYS A 1 80 ? -10.294 7.145 19.348 1.00 97.50 80 LYS A N 1
ATOM 620 C CA . LYS A 1 80 ? -10.162 7.064 20.817 1.00 97.50 80 LYS A CA 1
ATOM 621 C C . LYS A 1 80 ? -10.286 8.419 21.517 1.00 97.50 80 LYS A C 1
ATOM 623 O O . LYS A 1 80 ? -10.623 8.453 22.695 1.00 97.50 80 LYS A O 1
ATOM 628 N N . LEU A 1 81 ? -10.018 9.516 20.811 1.00 97.88 81 LEU A N 1
ATOM 629 C CA . LEU A 1 81 ? -10.214 10.882 21.302 1.00 97.88 81 LEU A CA 1
ATOM 630 C C . LEU A 1 81 ? -11.647 11.397 21.090 1.00 97.88 81 LEU A C 1
ATOM 632 O O . LEU A 1 81 ? -11.914 12.560 21.380 1.00 97.88 81 LEU A O 1
ATOM 636 N N . HIS A 1 82 ? -12.564 10.551 20.606 1.00 96.44 82 HIS A N 1
ATOM 637 C CA . HIS A 1 82 ? -13.950 10.908 20.296 1.00 96.44 82 HIS A CA 1
ATOM 638 C C . HIS A 1 82 ? -14.075 12.088 19.321 1.00 96.44 82 HIS A C 1
ATOM 640 O O . HIS A 1 82 ? -15.018 12.877 19.407 1.00 96.44 82 HIS A O 1
ATOM 646 N N . LEU A 1 83 ? -13.133 12.215 18.379 1.00 97.12 83 LEU A N 1
ATOM 647 C CA . LEU A 1 83 ? -13.273 13.195 17.308 1.00 97.12 83 LEU A CA 1
ATOM 648 C C . LEU A 1 83 ? -14.444 12.816 16.386 1.00 97.12 83 LEU A C 1
ATOM 650 O O . LEU A 1 83 ? -14.688 11.625 16.163 1.00 97.12 83 LEU A O 1
ATOM 654 N N . PRO A 1 84 ? -15.175 13.805 15.838 1.00 97.81 84 PRO A N 1
ATOM 655 C CA . PRO A 1 84 ? -16.244 13.533 14.887 1.00 97.81 84 PRO A CA 1
ATOM 656 C C . PRO A 1 84 ? -15.729 12.767 13.664 1.00 97.81 84 PRO A C 1
ATOM 658 O O . PRO A 1 84 ? -14.603 12.985 13.216 1.00 97.81 84 PRO A O 1
ATOM 661 N N . ALA A 1 85 ? -16.577 11.904 13.100 1.00 97.00 85 ALA A N 1
ATOM 662 C CA . ALA A 1 85 ? -16.217 11.056 11.963 1.00 97.00 85 ALA A CA 1
ATOM 663 C C . ALA A 1 85 ? -15.683 11.861 10.765 1.00 97.00 85 ALA A C 1
ATOM 665 O O . ALA A 1 85 ? -14.732 11.421 10.126 1.00 97.00 85 ALA A O 1
ATOM 666 N N . ASP A 1 86 ? -16.215 13.063 10.530 1.00 97.62 86 ASP A N 1
ATOM 667 C CA . ASP A 1 86 ? -15.768 13.959 9.457 1.00 97.62 86 ASP A CA 1
ATOM 668 C C . ASP A 1 86 ? -14.278 14.316 9.576 1.00 97.62 86 ASP A C 1
ATOM 670 O O . ASP A 1 86 ? -13.569 14.353 8.574 1.00 97.62 86 ASP A O 1
ATOM 674 N N . PHE A 1 87 ? -13.764 14.498 10.799 1.00 97.19 87 PHE A N 1
ATOM 675 C CA . PHE A 1 87 ? -12.335 14.742 11.021 1.00 97.19 87 PHE A CA 1
ATOM 676 C C . PHE A 1 87 ? -11.494 13.488 10.771 1.00 97.19 87 PHE A C 1
ATOM 678 O O . PHE A 1 87 ? -10.386 13.586 10.248 1.00 97.19 87 PHE A O 1
ATOM 685 N N . CYS A 1 88 ? -12.006 12.304 11.118 1.00 97.69 88 CYS A N 1
ATOM 686 C CA . CYS A 1 88 ? -11.328 11.043 10.820 1.00 97.69 88 CYS A CA 1
ATOM 687 C C . CYS A 1 88 ? -11.240 10.799 9.306 1.00 97.69 88 CYS A C 1
ATOM 689 O O . CYS A 1 88 ? -10.197 10.359 8.827 1.00 97.69 88 CYS A O 1
ATOM 691 N N . VAL A 1 89 ? -12.308 11.098 8.559 1.00 97.94 89 VAL A N 1
ATOM 692 C CA . VAL A 1 89 ? -12.336 10.980 7.092 1.00 97.94 89 VAL A CA 1
ATOM 693 C C . VAL A 1 89 ? -11.398 11.998 6.450 1.00 97.94 89 VAL A C 1
ATOM 695 O O . VAL A 1 89 ? -10.581 11.607 5.626 1.00 97.94 89 VAL A O 1
ATOM 698 N N . MET A 1 90 ? -11.428 13.258 6.889 1.00 98.12 90 MET A N 1
ATOM 699 C CA . MET A 1 90 ? -10.503 14.289 6.406 1.00 98.12 90 MET A CA 1
ATOM 700 C C . MET A 1 90 ? -9.037 13.880 6.616 1.00 98.12 90 MET A C 1
ATOM 702 O O . MET A 1 90 ? -8.232 13.930 5.691 1.00 98.12 90 MET A O 1
ATOM 706 N N . HIS A 1 91 ? -8.693 13.376 7.808 1.00 98.19 91 HIS A N 1
ATOM 707 C CA . HIS A 1 91 ? -7.343 12.873 8.084 1.00 98.19 91 HIS A CA 1
ATOM 708 C C . HIS A 1 91 ? -6.985 11.648 7.232 1.00 98.19 91 HIS A C 1
ATOM 710 O O . HIS A 1 91 ? -5.848 11.514 6.784 1.00 98.19 91 HIS A O 1
ATOM 716 N N . LEU A 1 92 ? -7.935 10.740 6.992 1.00 98.44 92 LEU A N 1
ATOM 717 C CA . LEU A 1 92 ? -7.734 9.607 6.087 1.00 98.44 92 LEU A CA 1
ATOM 718 C C . LEU A 1 92 ? -7.394 10.093 4.670 1.00 98.44 92 LEU A C 1
ATOM 720 O O . LEU A 1 92 ? -6.424 9.610 4.087 1.00 98.44 92 LEU A O 1
ATOM 724 N N . GLU A 1 93 ? -8.152 11.052 4.138 1.00 98.56 93 GLU A N 1
ATOM 725 C CA . GLU A 1 93 ? -7.937 11.639 2.811 1.00 98.56 93 GLU A CA 1
ATOM 726 C C . GLU A 1 93 ? -6.558 12.299 2.692 1.00 98.56 93 GLU A C 1
ATOM 728 O O . GLU A 1 93 ? -5.823 11.988 1.751 1.00 98.56 93 GLU A O 1
ATOM 733 N N . ASP A 1 94 ? -6.156 13.106 3.678 1.00 98.44 94 ASP A N 1
ATOM 734 C CA . ASP A 1 94 ? -4.835 13.748 3.711 1.00 98.44 94 ASP A CA 1
ATOM 735 C C . ASP A 1 94 ? -3.701 12.712 3.641 1.00 98.44 94 ASP A C 1
ATOM 737 O O . ASP A 1 94 ? -2.715 12.871 2.913 1.00 98.44 94 ASP A O 1
ATOM 741 N N . ARG A 1 95 ? -3.844 11.597 4.366 1.00 98.25 95 ARG A N 1
ATOM 742 C CA . ARG A 1 95 ? -2.833 10.531 4.389 1.00 98.25 95 ARG A CA 1
ATOM 743 C C . ARG A 1 95 ? -2.816 9.697 3.111 1.00 98.25 95 ARG A C 1
ATOM 745 O O . ARG A 1 95 ? -1.738 9.298 2.664 1.00 98.25 95 ARG A O 1
ATOM 752 N N . LEU A 1 96 ? -3.973 9.456 2.491 1.00 98.31 96 LEU A N 1
ATOM 753 C CA . LEU A 1 96 ? -4.048 8.856 1.155 1.00 98.31 96 LEU A CA 1
ATOM 754 C C . LEU A 1 96 ? -3.388 9.769 0.107 1.00 98.31 96 LEU A C 1
ATOM 756 O O . LEU A 1 96 ? -2.641 9.289 -0.751 1.00 98.31 96 LEU A O 1
ATOM 760 N N . GLN A 1 97 ? -3.599 11.084 0.205 1.00 98.31 97 GLN A N 1
ATOM 761 C CA . GLN A 1 97 ? -2.970 12.067 -0.672 1.00 98.31 97 GLN A CA 1
ATOM 762 C C . GLN A 1 97 ? -1.445 12.097 -0.494 1.00 98.31 97 GLN A C 1
ATOM 764 O O . GLN A 1 97 ? -0.721 12.146 -1.488 1.00 98.31 97 GLN A O 1
ATOM 769 N N . GLU A 1 98 ? -0.937 11.999 0.737 1.00 96.62 98 GLU A N 1
ATOM 770 C CA . GLU A 1 98 ? 0.502 11.886 1.007 1.00 96.62 98 GLU A CA 1
ATOM 771 C C . GLU A 1 98 ? 1.119 10.659 0.307 1.00 96.62 98 GLU A C 1
ATOM 773 O O . GLU A 1 98 ? 2.153 10.778 -0.358 1.00 96.62 98 GLU A O 1
ATOM 778 N N . MET A 1 99 ? 0.464 9.493 0.388 1.00 97.56 99 MET A N 1
ATOM 779 C CA . MET A 1 99 ? 0.910 8.276 -0.308 1.00 97.56 99 MET A CA 1
ATOM 780 C C . MET A 1 99 ? 0.942 8.460 -1.830 1.00 97.56 99 MET A C 1
ATOM 782 O O . MET A 1 99 ? 1.906 8.056 -2.483 1.00 97.56 99 MET A O 1
ATOM 786 N N . TYR A 1 100 ? -0.067 9.122 -2.398 1.00 97.88 100 TYR A N 1
ATOM 787 C CA . TYR A 1 100 ? -0.107 9.449 -3.825 1.00 97.88 100 TYR A CA 1
ATOM 788 C C . TYR A 1 100 ? 0.990 10.445 -4.247 1.00 97.88 100 TYR A C 1
ATOM 790 O O . TYR A 1 100 ? 1.601 10.317 -5.309 1.00 97.88 100 TYR A O 1
ATOM 798 N N . LEU A 1 101 ? 1.299 11.445 -3.421 1.00 96.81 101 LEU A N 1
ATOM 799 C CA . LEU A 1 101 ? 2.393 12.376 -3.713 1.00 96.81 101 LEU A CA 1
ATOM 800 C C . LEU A 1 101 ? 3.757 11.671 -3.673 1.00 96.81 101 LEU A C 1
ATOM 802 O O . LEU A 1 101 ? 4.603 11.915 -4.538 1.00 96.81 101 LEU A O 1
ATOM 806 N N . LY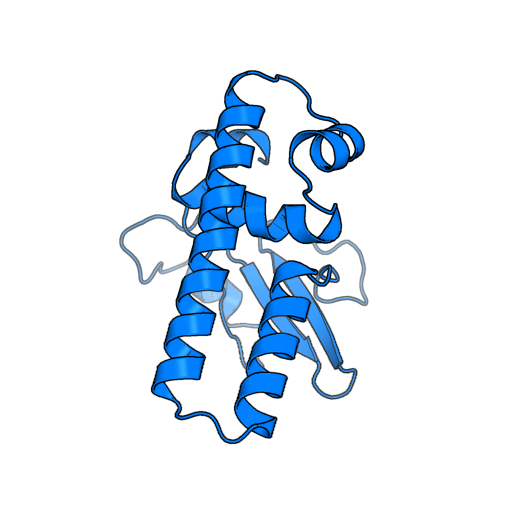S A 1 102 ? 3.952 10.736 -2.737 1.00 95.38 102 LYS A N 1
ATOM 807 C CA . LYS A 1 102 ? 5.148 9.881 -2.703 1.00 95.38 102 LYS A CA 1
ATOM 808 C C . LYS A 1 102 ? 5.244 8.968 -3.924 1.00 95.38 102 LYS A C 1
ATOM 810 O O . LYS A 1 102 ? 6.334 8.834 -4.476 1.00 95.38 102 LYS A O 1
ATOM 815 N N . SER A 1 103 ? 4.138 8.388 -4.401 1.00 96.25 103 SER A N 1
ATOM 816 C CA . SER A 1 103 ? 4.153 7.565 -5.622 1.00 96.25 103 SER A CA 1
ATOM 817 C C . SER A 1 103 ? 4.495 8.383 -6.873 1.00 96.25 103 SER A C 1
ATOM 819 O O . SER A 1 103 ? 5.209 7.893 -7.750 1.00 96.25 103 SER A O 1
ATOM 821 N N . LYS A 1 104 ? 4.072 9.655 -6.945 1.00 96.06 104 LYS A N 1
ATOM 822 C CA . LYS A 1 104 ? 4.523 10.580 -7.998 1.00 96.06 104 LYS A CA 1
ATOM 823 C C . LYS A 1 104 ? 6.025 10.805 -7.956 1.00 96.06 104 LYS A C 1
ATOM 825 O O . LYS A 1 104 ? 6.681 10.640 -8.984 1.00 96.06 104 LYS A O 1
ATOM 830 N N . MET A 1 105 ? 6.554 11.133 -6.778 1.00 93.81 105 MET A N 1
ATOM 831 C CA . MET A 1 105 ? 7.987 11.350 -6.578 1.00 93.81 105 MET A CA 1
ATOM 832 C C . MET A 1 105 ? 8.798 10.110 -6.976 1.00 93.81 105 MET A C 1
ATOM 834 O O . MET A 1 105 ? 9.773 10.223 -7.716 1.00 93.81 105 MET A O 1
ATOM 838 N N . LEU A 1 106 ? 8.336 8.927 -6.561 1.00 93.44 106 LEU A N 1
ATOM 839 C CA . LEU A 1 106 ? 8.901 7.643 -6.966 1.00 93.44 106 LEU A CA 1
ATOM 840 C C . LEU A 1 106 ? 8.901 7.480 -8.488 1.00 93.44 106 LEU A C 1
ATOM 842 O O . LEU A 1 106 ? 9.934 7.152 -9.062 1.00 93.44 106 LEU A O 1
ATOM 846 N N . SER A 1 107 ? 7.768 7.723 -9.150 1.00 93.19 107 SER A N 1
ATOM 847 C CA . SER A 1 107 ? 7.682 7.553 -10.601 1.00 93.19 107 SER A CA 1
ATOM 848 C C . SER A 1 107 ? 8.653 8.476 -11.347 1.00 93.19 107 SER A C 1
ATOM 850 O O . SER A 1 107 ? 9.427 7.997 -12.175 1.00 93.19 107 SER A O 1
ATOM 852 N N . GLU A 1 108 ? 8.711 9.762 -10.986 1.00 92.19 108 GLU A N 1
ATOM 853 C CA . GLU A 1 108 ? 9.639 10.708 -11.616 1.00 92.19 108 GLU A CA 1
ATOM 854 C C . GLU A 1 108 ? 11.101 10.337 -11.356 1.00 92.19 108 GLU A C 1
ATOM 856 O O . GLU A 1 108 ? 11.928 10.439 -12.262 1.00 92.19 108 GLU A O 1
ATOM 861 N N . TYR A 1 109 ? 11.415 9.820 -10.165 1.00 89.25 109 TYR A N 1
ATOM 862 C CA . TYR A 1 109 ? 12.745 9.290 -9.883 1.00 89.25 109 TYR A CA 1
ATOM 863 C C . TYR A 1 109 ? 13.080 8.096 -10.794 1.00 89.25 109 TYR A C 1
ATOM 865 O O . TYR A 1 109 ? 14.158 8.058 -11.384 1.00 89.25 109 TYR A O 1
ATOM 873 N N . LEU A 1 110 ? 12.154 7.153 -10.995 1.00 88.75 110 LEU A N 1
ATOM 874 C CA . LEU A 1 110 ? 12.366 5.991 -11.872 1.00 88.75 110 LEU A CA 1
ATOM 875 C C . LEU A 1 110 ? 12.532 6.370 -13.352 1.00 88.75 110 LEU A C 1
ATOM 877 O O . LEU A 1 110 ? 13.265 5.701 -14.075 1.00 88.75 110 LEU A O 1
ATOM 881 N N . ARG A 1 111 ? 11.900 7.457 -13.809 1.00 86.94 111 ARG A N 1
ATOM 882 C CA . ARG A 1 111 ? 11.891 7.886 -15.220 1.00 86.94 111 ARG A CA 1
ATOM 883 C C . ARG A 1 111 ? 13.282 8.150 -15.812 1.00 86.94 111 ARG A C 1
ATOM 885 O O . ARG A 1 111 ? 13.446 8.074 -17.027 1.00 86.94 111 ARG A O 1
ATOM 892 N N . GLY A 1 112 ? 14.268 8.460 -14.970 1.00 75.94 112 GLY A N 1
ATOM 893 C CA . GLY A 1 112 ? 15.647 8.758 -15.374 1.00 75.94 112 GLY A CA 1
ATOM 894 C C . GLY A 1 112 ? 16.667 7.649 -15.098 1.00 75.94 112 GLY A C 1
ATOM 895 O O . GLY A 1 112 ? 17.836 7.821 -15.438 1.00 75.94 112 GLY A O 1
ATOM 896 N N . HIS A 1 113 ? 16.261 6.532 -14.488 1.00 78.44 113 HIS A N 1
ATOM 897 C CA . HIS A 1 113 ? 17.193 5.525 -13.978 1.00 78.44 113 HIS A CA 1
ATOM 898 C C . HIS A 1 113 ? 16.912 4.145 -14.579 1.00 78.44 113 HIS A C 1
ATOM 900 O O . HIS A 1 113 ? 15.823 3.598 -14.449 1.00 78.44 113 HIS A O 1
ATOM 906 N N . THR A 1 114 ? 17.927 3.539 -15.200 1.00 69.44 114 THR A N 1
ATOM 907 C CA . THR A 1 114 ? 17.837 2.177 -15.764 1.00 69.44 114 THR A CA 1
ATOM 908 C C . THR A 1 114 ? 17.903 1.085 -14.697 1.00 69.44 114 THR A C 1
ATOM 910 O O . THR A 1 114 ? 17.446 -0.033 -14.924 1.00 69.44 114 THR A O 1
ATOM 913 N N . ARG A 1 115 ? 18.484 1.393 -13.532 1.00 72.06 115 ARG A N 1
ATOM 914 C CA . ARG A 1 115 ? 18.565 0.527 -12.352 1.00 72.06 115 ARG A CA 1
ATOM 915 C C . ARG A 1 115 ? 18.513 1.390 -11.101 1.00 72.06 115 ARG A C 1
ATOM 917 O O . ARG A 1 115 ? 19.267 2.351 -11.002 1.00 72.06 115 ARG A O 1
ATOM 924 N N . VAL A 1 116 ? 17.668 1.018 -10.146 1.00 76.19 116 VAL A N 1
ATOM 925 C CA . VAL A 1 116 ? 17.535 1.718 -8.864 1.00 76.19 116 VAL A CA 1
ATOM 926 C C . VAL A 1 116 ? 17.733 0.732 -7.727 1.00 76.19 116 VAL A C 1
ATOM 928 O O . VAL A 1 116 ? 17.113 -0.331 -7.697 1.00 76.19 116 VAL A O 1
ATOM 931 N N . HIS A 1 117 ? 18.607 1.080 -6.785 1.00 80.38 117 HIS A N 1
ATOM 932 C CA . HIS A 1 117 ? 18.822 0.275 -5.593 1.00 80.38 117 HIS A CA 1
ATOM 933 C C . HIS A 1 117 ? 17.875 0.727 -4.477 1.00 80.38 117 HIS A C 1
ATOM 935 O O . HIS A 1 117 ? 17.828 1.904 -4.130 1.00 80.38 117 HIS A O 1
ATOM 941 N N . VAL A 1 118 ? 17.167 -0.215 -3.847 1.00 77.62 118 VAL A N 1
ATOM 942 C CA . VAL A 1 118 ? 16.166 0.077 -2.800 1.00 77.62 118 VAL A CA 1
ATOM 943 C C . VAL A 1 118 ? 16.728 0.952 -1.671 1.00 77.62 118 VAL A C 1
ATOM 945 O O . VAL A 1 118 ? 16.064 1.880 -1.225 1.00 77.62 118 VAL A O 1
ATOM 948 N N . LYS A 1 119 ? 17.981 0.717 -1.251 1.00 79.81 119 LYS A N 1
ATOM 949 C CA . LYS A 1 119 ? 18.640 1.549 -0.220 1.00 79.81 119 LYS A CA 1
ATOM 950 C C . LYS A 1 119 ? 18.786 3.019 -0.623 1.00 79.81 119 LYS A C 1
ATOM 952 O O . LYS A 1 119 ? 18.685 3.885 0.236 1.00 79.81 119 LYS A O 1
ATOM 957 N N . GLU A 1 120 ? 19.054 3.295 -1.895 1.00 80.25 120 GLU A N 1
ATOM 958 C CA . GLU A 1 120 ? 19.205 4.666 -2.390 1.00 80.25 120 GLU A CA 1
ATOM 959 C C . GLU A 1 120 ? 17.853 5.378 -2.395 1.00 80.25 120 GLU A C 1
ATOM 961 O O . GLU A 1 120 ? 17.744 6.514 -1.942 1.00 80.25 120 GLU A O 1
ATOM 966 N N . LEU A 1 121 ? 16.799 4.657 -2.778 1.00 81.06 121 LEU A N 1
ATOM 967 C CA . LEU A 1 121 ? 15.433 5.156 -2.740 1.00 81.06 121 LEU A CA 1
ATOM 968 C C . LEU A 1 121 ? 14.999 5.581 -1.328 1.00 81.06 121 LEU A C 1
ATOM 970 O O . LEU A 1 121 ? 14.389 6.636 -1.161 1.00 81.06 121 LEU A O 1
ATOM 974 N N . SER A 1 122 ? 15.354 4.794 -0.307 1.00 82.88 122 SER A N 1
ATOM 975 C CA . SER A 1 122 ? 15.071 5.141 1.089 1.00 82.88 122 SER A CA 1
ATOM 976 C C . SER A 1 122 ? 15.783 6.411 1.540 1.00 82.88 122 SER A C 1
ATOM 978 O O . SER A 1 122 ? 15.192 7.207 2.263 1.00 82.88 122 SER A O 1
ATOM 980 N N . VAL A 1 123 ? 17.021 6.630 1.095 1.00 84.25 123 VAL A N 1
ATOM 981 C CA . VAL A 1 123 ? 17.796 7.829 1.452 1.00 84.25 123 VAL A CA 1
ATOM 982 C C . VAL A 1 123 ? 17.283 9.067 0.716 1.00 84.25 123 VAL A C 1
ATOM 984 O O . VAL A 1 123 ? 17.152 10.124 1.324 1.00 84.25 123 VAL A O 1
ATOM 987 N N . VAL A 1 124 ? 16.993 8.947 -0.580 1.00 84.31 124 VAL A N 1
ATOM 988 C CA . VAL A 1 124 ? 16.654 10.096 -1.433 1.00 84.31 124 VAL A CA 1
ATOM 989 C C . VAL A 1 124 ? 15.189 10.505 -1.281 1.00 84.31 124 VAL A C 1
ATOM 991 O O . VAL A 1 124 ? 14.892 11.695 -1.232 1.00 84.31 124 VAL A O 1
ATOM 994 N N . LEU A 1 125 ? 14.274 9.535 -1.202 1.00 85.31 125 LEU A N 1
ATOM 995 C CA . LEU A 1 125 ? 12.828 9.788 -1.205 1.00 85.31 125 LEU A CA 1
ATOM 996 C C . LEU A 1 125 ? 12.175 9.602 0.170 1.00 85.31 125 LEU A C 1
ATOM 998 O O . LEU A 1 125 ? 10.982 9.860 0.315 1.00 85.31 125 LEU A O 1
ATOM 1002 N N . GLY A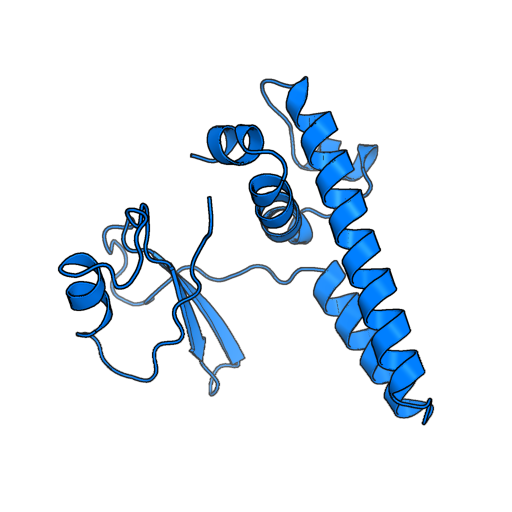 1 126 ? 12.922 9.126 1.174 1.00 87.56 126 GLY A N 1
ATOM 1003 C CA . GLY A 1 126 ? 12.362 8.814 2.493 1.00 87.56 126 GLY A CA 1
ATOM 1004 C C . GLY A 1 126 ? 11.343 7.670 2.456 1.00 87.56 126 GLY A C 1
ATOM 1005 O O . GLY A 1 126 ? 10.409 7.652 3.253 1.00 87.56 126 GLY A O 1
ATOM 1006 N N . ILE A 1 127 ? 11.481 6.746 1.498 1.00 89.50 127 ILE A N 1
ATOM 1007 C CA . ILE A 1 127 ? 10.568 5.612 1.308 1.00 89.50 127 ILE A CA 1
ATOM 1008 C C . ILE A 1 127 ? 11.172 4.352 1.924 1.00 89.50 127 ILE A C 1
ATOM 1010 O O . ILE A 1 127 ? 12.243 3.896 1.519 1.00 89.50 127 ILE A O 1
ATOM 1014 N N . GLU A 1 128 ? 10.469 3.732 2.863 1.00 89.75 128 GLU A N 1
ATOM 1015 C CA . GLU A 1 128 ? 10.896 2.457 3.432 1.00 89.75 128 GLU A CA 1
ATOM 1016 C C . GLU A 1 128 ? 10.701 1.302 2.440 1.00 89.75 128 GLU A C 1
ATOM 1018 O O . GLU A 1 128 ? 9.770 1.289 1.632 1.00 89.75 128 GLU A O 1
ATOM 1023 N N . SER A 1 129 ? 11.555 0.278 2.521 1.00 89.56 129 SER A N 1
ATOM 1024 C CA . SER A 1 129 ? 11.489 -0.879 1.617 1.00 89.56 129 SER A CA 1
ATOM 1025 C C . SER A 1 129 ? 10.157 -1.628 1.689 1.00 89.56 129 SER A C 1
ATOM 1027 O O . SER A 1 129 ? 9.726 -2.205 0.696 1.00 89.56 129 SER A O 1
ATOM 1029 N N . ASN A 1 130 ? 9.496 -1.614 2.848 1.00 91.75 130 ASN A N 1
ATOM 1030 C CA . ASN A 1 130 ? 8.208 -2.281 3.041 1.00 91.75 130 ASN A CA 1
ATOM 1031 C C . ASN A 1 130 ? 7.047 -1.532 2.368 1.00 91.75 130 ASN A C 1
ATOM 1033 O O . ASN A 1 130 ? 6.024 -2.139 2.064 1.00 91.75 130 ASN A O 1
ATOM 1037 N N . ASP A 1 131 ? 7.209 -0.234 2.100 1.00 93.38 131 ASP A N 1
ATOM 1038 C CA . ASP A 1 131 ? 6.209 0.584 1.408 1.00 93.38 131 ASP A CA 1
ATOM 1039 C C . ASP A 1 131 ? 6.363 0.550 -0.112 1.00 93.38 131 ASP A C 1
ATOM 1041 O O . ASP A 1 131 ? 5.465 0.986 -0.836 1.00 93.38 131 ASP A O 1
ATOM 1045 N N . LEU A 1 132 ? 7.485 0.026 -0.612 1.00 91.81 132 LEU A N 1
ATOM 1046 C CA . LEU A 1 132 ? 7.771 -0.003 -2.039 1.00 91.81 132 LEU A CA 1
ATOM 1047 C C . LEU A 1 132 ? 6.697 -0.712 -2.863 1.00 91.81 132 LEU A C 1
ATOM 1049 O O . LEU A 1 132 ? 6.249 -0.100 -3.832 1.00 91.81 132 LEU A O 1
ATOM 1053 N N . PRO A 1 133 ? 6.243 -1.934 -2.520 1.00 91.69 133 PRO A N 1
ATOM 1054 C CA . PRO A 1 133 ? 5.205 -2.609 -3.297 1.00 91.69 133 PRO A CA 1
ATOM 1055 C C . PRO A 1 133 ? 3.929 -1.767 -3.425 1.00 91.69 133 PRO A C 1
ATOM 1057 O O . PRO A 1 133 ? 3.386 -1.639 -4.519 1.00 91.69 133 PRO A O 1
ATOM 1060 N N . LEU A 1 134 ? 3.504 -1.121 -2.333 1.00 94.81 134 LEU A N 1
ATOM 1061 C CA . LEU A 1 134 ? 2.324 -0.257 -2.316 1.00 94.81 134 LEU A CA 1
ATOM 1062 C C . LEU A 1 134 ? 2.516 0.987 -3.190 1.00 94.81 134 LEU A C 1
ATOM 1064 O O . LEU A 1 134 ? 1.718 1.245 -4.088 1.00 94.81 134 LEU A O 1
ATOM 1068 N N . LEU A 1 135 ? 3.583 1.754 -2.953 1.00 95.25 135 LEU A N 1
ATOM 1069 C CA . LEU A 1 135 ? 3.832 2.999 -3.687 1.00 95.25 135 LEU A CA 1
ATOM 1070 C C . LEU A 1 135 ? 4.078 2.754 -5.172 1.00 95.25 135 LEU A C 1
ATOM 1072 O O . LEU A 1 135 ? 3.687 3.566 -6.005 1.00 95.25 135 LEU A O 1
ATOM 1076 N N . THR A 1 136 ? 4.698 1.628 -5.500 1.00 93.00 136 THR A N 1
ATOM 1077 C CA . THR A 1 136 ? 4.946 1.211 -6.875 1.00 93.00 136 THR A CA 1
ATOM 1078 C C . THR A 1 136 ? 3.645 0.813 -7.571 1.00 93.00 136 THR A C 1
ATOM 1080 O O . THR A 1 136 ? 3.415 1.221 -8.710 1.00 93.00 136 THR A O 1
ATOM 1083 N N . ALA A 1 137 ? 2.756 0.087 -6.882 1.00 92.75 137 ALA A N 1
ATOM 1084 C CA . ALA A 1 137 ? 1.428 -0.226 -7.398 1.00 92.75 137 ALA A CA 1
ATOM 1085 C C . ALA A 1 137 ? 0.629 1.058 -7.677 1.00 92.75 137 ALA A C 1
ATOM 1087 O O . ALA A 1 137 ? 0.107 1.206 -8.780 1.00 92.75 137 ALA A O 1
ATOM 1088 N N . ILE A 1 138 ? 0.623 2.027 -6.750 1.00 96.44 138 ILE A N 1
ATOM 1089 C CA . ILE A 1 138 ? -0.015 3.340 -6.961 1.00 96.44 138 ILE A CA 1
ATOM 1090 C C . ILE A 1 138 ? 0.646 4.074 -8.137 1.00 96.44 138 ILE A C 1
ATOM 1092 O O . ILE A 1 138 ? -0.049 4.577 -9.015 1.00 96.44 138 ILE A O 1
ATOM 1096 N N . ALA A 1 139 ? 1.978 4.088 -8.209 1.00 95.81 139 ALA A N 1
ATOM 1097 C CA . ALA A 1 139 ? 2.707 4.728 -9.299 1.00 95.81 139 ALA A CA 1
ATOM 1098 C C . ALA A 1 139 ? 2.336 4.145 -10.669 1.00 95.81 139 ALA A C 1
ATOM 1100 O O . ALA A 1 139 ? 2.159 4.888 -11.632 1.00 95.81 139 ALA A O 1
ATOM 1101 N N . SER A 1 140 ? 2.147 2.829 -10.755 1.00 93.81 140 SER A N 1
ATOM 1102 C CA . SER A 1 140 ? 1.787 2.133 -11.994 1.00 93.81 140 SER A CA 1
ATOM 1103 C C . SER A 1 140 ? 0.399 2.502 -12.545 1.00 93.81 140 SER A C 1
ATOM 1105 O O . SER A 1 140 ? 0.144 2.295 -13.737 1.00 93.81 140 SER A O 1
ATOM 1107 N N . THR A 1 141 ? -0.495 3.062 -11.716 1.00 93.50 141 THR A N 1
ATOM 1108 C CA . THR A 1 141 ? -1.842 3.472 -12.150 1.00 93.50 141 THR A CA 1
ATOM 1109 C C . THR A 1 141 ? -1.833 4.817 -12.869 1.00 93.50 141 THR A C 1
ATOM 1111 O O . THR A 1 141 ? -2.591 5.000 -13.817 1.00 93.50 141 THR A O 1
ATOM 1114 N N . HIS A 1 142 ? -0.951 5.736 -12.464 1.00 94.75 142 HIS A N 1
ATOM 1115 C CA . HIS A 1 142 ? -0.842 7.074 -13.054 1.00 94.75 142 HIS A CA 1
ATOM 1116 C C . HIS A 1 142 ? 0.385 7.255 -13.965 1.00 94.75 142 HIS A C 1
ATOM 1118 O O . HIS A 1 142 ? 0.431 8.204 -14.746 1.00 94.75 142 HIS A O 1
ATOM 1124 N N . SER A 1 143 ? 1.366 6.352 -13.890 1.00 94.00 143 SER A N 1
ATOM 1125 C CA . SER A 1 143 ? 2.617 6.378 -14.658 1.00 94.00 143 SER A CA 1
ATOM 1126 C C . SER A 1 143 ? 2.879 5.002 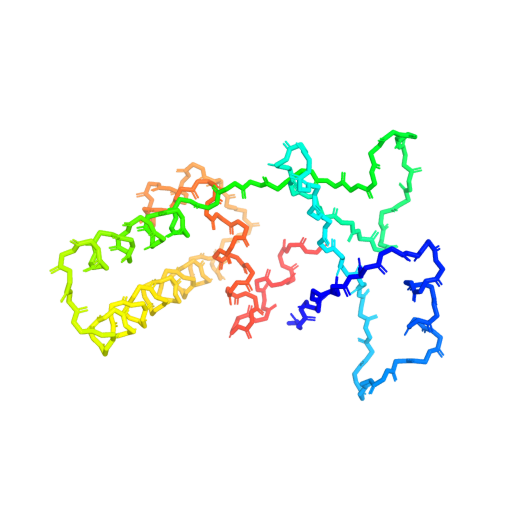-15.301 1.00 94.00 143 SER A C 1
ATOM 1128 O O . SER A 1 143 ? 3.610 4.188 -14.737 1.00 94.00 143 SER A O 1
ATOM 1130 N N . PRO A 1 144 ? 2.327 4.713 -16.499 1.00 88.44 144 PRO A N 1
ATOM 1131 C CA . PRO A 1 144 ? 2.348 3.371 -17.100 1.00 88.44 144 PRO A CA 1
ATOM 1132 C C . PRO A 1 144 ? 3.740 2.764 -17.334 1.00 88.44 144 PRO A C 1
ATOM 1134 O O . PRO A 1 144 ? 3.884 1.545 -17.307 1.00 88.44 144 PRO A O 1
ATOM 1137 N N . TYR A 1 145 ? 4.775 3.589 -17.527 1.00 87.88 145 TYR A N 1
ATOM 1138 C CA . TYR A 1 145 ? 6.158 3.113 -17.665 1.00 87.88 145 TYR A CA 1
ATOM 1139 C C . TYR A 1 145 ? 6.675 2.428 -16.392 1.00 87.88 145 TYR A C 1
ATOM 1141 O O . TYR A 1 145 ? 7.529 1.556 -16.477 1.00 87.88 145 TYR A O 1
ATOM 1149 N N . VAL A 1 146 ? 6.132 2.765 -15.216 1.00 88.12 146 VAL A N 1
ATOM 1150 C CA . VAL A 1 146 ? 6.482 2.093 -13.957 1.00 88.12 146 VAL A CA 1
ATOM 1151 C C . VAL A 1 146 ? 6.034 0.633 -13.990 1.00 88.12 146 VAL A C 1
ATOM 1153 O O . VAL A 1 146 ? 6.785 -0.234 -13.560 1.00 88.12 146 VAL A O 1
ATOM 1156 N N . ALA A 1 147 ? 4.869 0.336 -14.578 1.00 81.00 147 ALA A N 1
ATOM 1157 C CA . ALA A 1 147 ? 4.410 -1.043 -14.760 1.00 81.00 147 ALA A CA 1
ATOM 1158 C C . ALA A 1 147 ? 5.356 -1.854 -15.666 1.00 81.00 147 ALA A C 1
ATOM 1160 O O . ALA A 1 147 ? 5.562 -3.036 -15.432 1.00 81.00 147 ALA A O 1
ATOM 1161 N N . GLN A 1 148 ? 5.958 -1.212 -16.673 1.00 70.56 148 GLN A N 1
ATOM 1162 C CA . GLN A 1 148 ? 6.883 -1.851 -17.620 1.00 70.56 148 GLN A CA 1
ATOM 1163 C C . GLN A 1 148 ? 8.258 -2.157 -17.015 1.00 70.56 148 GLN A C 1
ATOM 1165 O O . GLN A 1 148 ? 8.972 -2.998 -17.538 1.00 70.56 148 GLN A O 1
ATOM 1170 N N . ILE A 1 149 ? 8.649 -1.461 -15.944 1.00 69.50 149 ILE A N 1
ATOM 1171 C CA . ILE A 1 149 ? 9.926 -1.693 -15.250 1.00 69.50 149 ILE A CA 1
ATOM 1172 C C . ILE A 1 149 ? 9.840 -2.920 -14.319 1.00 69.50 149 ILE A C 1
ATOM 1174 O O . ILE A 1 149 ? 10.865 -3.473 -13.928 1.00 69.50 149 ILE A O 1
ATOM 1178 N N . LEU A 1 150 ? 8.628 -3.335 -13.943 1.00 58.38 150 LEU A N 1
ATOM 1179 C CA . LEU A 1 150 ? 8.374 -4.384 -12.946 1.00 58.38 150 LEU A CA 1
ATOM 1180 C C . LEU A 1 150 ? 7.982 -5.735 -13.554 1.00 58.38 150 LEU A C 1
ATOM 1182 O O . LEU A 1 150 ? 7.978 -6.729 -12.828 1.00 58.38 150 LEU A O 1
ATOM 1186 N N . LEU A 1 151 ? 7.620 -5.742 -14.840 1.00 47.28 151 LEU A N 1
ATOM 1187 C CA . LEU A 1 151 ? 7.277 -6.914 -15.652 1.00 47.28 151 LEU A CA 1
ATOM 1188 C C . LEU A 1 151 ? 8.486 -7.339 -16.493 1.00 47.28 151 LEU A C 1
ATOM 1190 O O . LEU A 1 151 ? 8.665 -8.563 -16.670 1.00 47.28 151 LEU A O 1
#

Secondary structure (DSSP, 8-state):
----EE---S-TTHHHHTTTS-SSSS--S--EEEEEETTTTEEEEEETTS---STT-SSEEPPPPHHHHHHHHHHHHHHHTT--HHHHHHHHHHHHHHHHHHHHHHHHHHTT-S---HHHHHHHH---TTTHHHHHHHHHHH-HHHHHHH-

Organism: Myodes glareolus (NCBI:txid447135)

Sequence (151 aa):
MPHQIVHSELGNTDSLHLFQHPVLDEPIAEAVCIIADTEKWTVQVATSQRKVMDTMKLGQDVLVSNQVSCLLQSILQLYKLHLPADFCVMHLEDRLQEMYLKSKMLSEYLRGHTRVHVKELSVVLGIESNDLPLLTAIASTHSPYVAQILL

Foldseek 3Di:
DDADADEDDDDPPDVVVCQVPVPDPDHDPKHKYWDQDPVVRFIFIAIPPDDPPDDPDRGHGAFDAPLVVVLVVVLVVCVVVVHDVVVSVVSSVVSVVVLLVLLVVVLVVVVPDPDDDQVVCCVPSVGDPSCCVVSLSSNCVVRVVSVVSVD

InterPro domains:
  IPR026156 Folliculin-interacting protein family [PR02073] (23-41)
  IPR026156 Folliculin-interacting protein family [PR02073] (62-78)
  IPR028086 Folliculin-interacting protein, C-terminal domain [PF14638] (13-147)
  IPR037545 Tripartite DENN domain, FNIP1/2-type [PS51836] (1-142)